Protein AF-A0A1V9V9H8-F1 (afdb_monomer_lite)

Secondary structure (DSSP, 8-state):
-PPPTHHHHHHHHHT--S-----------SSPPPHHHHHHHHHHHHHHHHHHHHHHHHHH--EEEE-TT--B--EETTEEPSSPBPSEEEE--TTTEE-

Foldseek 3Di:
DDDDPVVVVVVVVVVVPDDDDDDDDPPDDPDDDPPVVVVCVVCVVVVVVVVVVVVCCVVQVQKDFADQPDWDWKDFQNDTDPDTDHGGIDGHGSVGIDD

Structure (mmCIF, N/CA/C/O backbone):
data_AF-A0A1V9V9H8-F1
#
_entry.id   AF-A0A1V9V9H8-F1
#
loop_
_atom_site.group_PDB
_atom_site.id
_atom_site.type_symbol
_atom_site.label_atom_id
_atom_site.label_alt_id
_atom_site.label_comp_id
_atom_site.label_asym_id
_atom_site.label_entity_id
_atom_site.label_seq_id
_atom_site.pdbx_PDB_ins_code
_atom_site.Cartn_x
_atom_site.Cartn_y
_atom_site.Cartn_z
_atom_site.occupancy
_atom_site.B_iso_or_equiv
_atom_site.auth_seq_id
_atom_site.auth_comp_id
_atom_site.auth_asym_id
_atom_site.auth_atom_id
_atom_site.pdbx_PDB_model_num
ATOM 1 N N . MET A 1 1 ? 36.496 -39.236 -44.390 1.00 57.94 1 MET A N 1
ATOM 2 C CA . MET A 1 1 ? 37.175 -38.504 -43.299 1.00 57.94 1 MET A CA 1
ATOM 3 C C . MET A 1 1 ? 36.105 -37.943 -42.374 1.00 57.94 1 MET A C 1
ATOM 5 O O . MET A 1 1 ? 35.178 -37.341 -42.908 1.00 57.94 1 MET A O 1
ATOM 9 N N . PRO A 1 2 ? 36.137 -38.226 -41.057 1.00 61.94 2 PRO A N 1
ATOM 10 C CA . PRO A 1 2 ? 35.185 -37.639 -40.120 1.00 61.94 2 PRO A CA 1
ATOM 11 C C . PRO A 1 2 ? 35.437 -36.130 -40.024 1.00 61.94 2 PRO A C 1
ATOM 13 O O . PRO A 1 2 ? 36.579 -35.683 -40.068 1.00 61.94 2 PRO A O 1
ATOM 16 N N . ILE A 1 3 ? 34.360 -35.352 -39.989 1.00 62.34 3 ILE A N 1
ATOM 17 C CA . ILE A 1 3 ? 34.412 -33.896 -39.859 1.00 62.34 3 ILE A CA 1
ATOM 18 C C . ILE A 1 3 ? 34.560 -33.585 -38.368 1.00 62.34 3 ILE A C 1
ATOM 20 O O . ILE A 1 3 ? 33.699 -33.971 -37.580 1.00 62.34 3 ILE A O 1
ATOM 24 N N . ASP A 1 4 ? 35.639 -32.899 -37.990 1.00 65.88 4 ASP A N 1
ATOM 25 C CA . ASP A 1 4 ? 35.888 -32.499 -36.605 1.00 65.88 4 ASP A CA 1
ATOM 26 C C . ASP A 1 4 ? 34.974 -31.333 -36.199 1.00 65.88 4 ASP A C 1
ATOM 28 O O . ASP A 1 4 ? 34.987 -30.247 -36.789 1.00 65.88 4 ASP A O 1
ATOM 32 N N . ASN A 1 5 ? 34.193 -31.543 -35.137 1.00 70.62 5 ASN A N 1
ATOM 33 C CA . ASN A 1 5 ? 33.296 -30.546 -34.536 1.00 70.62 5 ASN A CA 1
ATOM 34 C C . ASN A 1 5 ? 34.034 -29.336 -33.922 1.00 70.62 5 ASN A C 1
ATOM 36 O O . ASN A 1 5 ? 33.402 -28.360 -33.507 1.00 70.62 5 ASN A O 1
ATOM 40 N N . ASP A 1 6 ? 35.364 -29.369 -33.881 1.00 69.00 6 ASP A N 1
ATOM 41 C CA . ASP A 1 6 ? 36.192 -28.357 -33.226 1.00 69.00 6 ASP A CA 1
ATOM 42 C C . ASP A 1 6 ? 36.245 -27.035 -34.006 1.00 69.00 6 ASP A C 1
ATOM 44 O O . ASP A 1 6 ? 36.361 -25.960 -33.409 1.00 69.00 6 ASP A O 1
ATOM 48 N N . TYR A 1 7 ? 36.044 -27.072 -35.329 1.00 64.38 7 TYR A N 1
ATOM 49 C CA . TYR A 1 7 ? 36.010 -25.860 -36.158 1.00 64.38 7 TYR A CA 1
ATOM 50 C C . TYR A 1 7 ? 34.792 -24.970 -35.855 1.00 64.38 7 TYR A C 1
ATOM 52 O O . TYR A 1 7 ? 34.872 -23.739 -35.903 1.00 64.38 7 TYR A O 1
ATOM 60 N N . PHE A 1 8 ? 33.659 -25.578 -35.490 1.00 64.62 8 PHE A N 1
ATOM 61 C CA . PHE A 1 8 ? 32.450 -24.851 -35.091 1.00 64.62 8 PHE A CA 1
ATOM 62 C C . PHE A 1 8 ? 32.517 -24.390 -33.633 1.00 64.62 8 PHE A C 1
ATOM 64 O O . PHE A 1 8 ? 32.039 -23.302 -33.305 1.00 64.62 8 PHE A O 1
ATOM 71 N N . LYS A 1 9 ? 33.170 -25.175 -32.771 1.00 66.12 9 LYS A 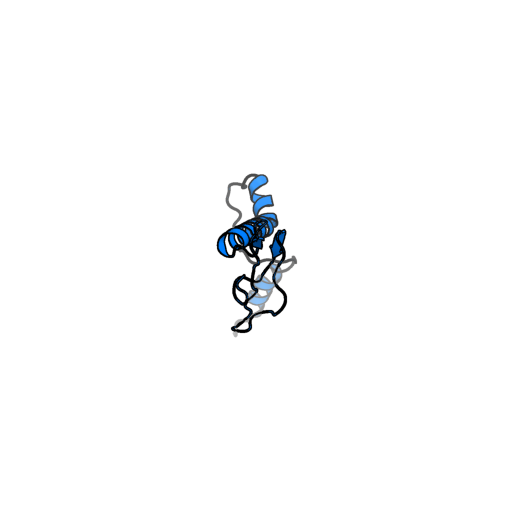N 1
ATOM 72 C CA . LYS A 1 9 ? 33.309 -24.880 -31.342 1.00 66.12 9 LYS A CA 1
ATOM 73 C C . LYS A 1 9 ? 34.205 -23.665 -31.086 1.00 66.12 9 LYS A C 1
ATOM 75 O O . LYS A 1 9 ? 33.833 -22.790 -30.305 1.00 66.12 9 LYS A O 1
ATOM 80 N N . ASN A 1 10 ? 35.316 -23.544 -31.816 1.00 62.41 10 ASN A N 1
ATOM 81 C CA . ASN A 1 10 ? 36.225 -22.401 -31.685 1.00 62.41 10 ASN A CA 1
ATOM 82 C C . ASN A 1 10 ? 35.645 -21.104 -32.261 1.00 62.41 10 ASN A C 1
ATOM 84 O O . ASN A 1 10 ? 35.873 -20.036 -31.697 1.00 62.41 10 ASN A O 1
ATOM 88 N N . ARG A 1 11 ? 34.821 -21.173 -33.317 1.00 62.97 11 ARG A N 1
ATOM 89 C CA . ARG A 1 11 ? 34.134 -19.983 -33.850 1.00 62.97 11 ARG A CA 1
ATOM 90 C C . ARG A 1 11 ? 33.060 -19.456 -32.889 1.00 62.97 11 ARG A C 1
ATOM 92 O O . ARG A 1 11 ? 32.827 -18.253 -32.826 1.00 62.97 11 ARG A O 1
ATOM 99 N N . GLN A 1 12 ? 32.431 -20.348 -32.123 1.00 60.44 12 GLN A N 1
ATOM 100 C CA . GLN A 1 12 ? 31.462 -19.980 -31.090 1.00 60.44 12 GLN A CA 1
ATOM 101 C C . GLN A 1 12 ? 32.144 -19.473 -29.806 1.00 60.44 12 GLN A C 1
ATOM 103 O O . GLN A 1 12 ? 31.639 -18.545 -29.180 1.00 60.44 12 GLN A O 1
ATOM 108 N N . GLN A 1 13 ? 33.308 -20.022 -29.436 1.00 57.19 13 GLN A N 1
ATOM 109 C CA . GLN A 1 13 ? 34.093 -19.557 -28.282 1.00 57.19 13 GLN A CA 1
ATOM 110 C C . GLN A 1 13 ? 34.830 -18.235 -28.527 1.00 57.19 13 GLN A C 1
ATOM 112 O O . GLN A 1 13 ? 34.893 -17.413 -27.617 1.00 57.19 13 GLN A O 1
ATOM 117 N N . GLN A 1 14 ? 35.336 -17.980 -29.736 1.00 53.59 14 GLN A N 1
ATOM 118 C CA . GLN A 1 14 ? 36.054 -16.737 -30.043 1.00 53.59 14 GLN A CA 1
ATOM 119 C C . GLN A 1 14 ? 35.151 -15.493 -29.977 1.00 53.59 14 GLN A C 1
ATOM 121 O O . GLN A 1 14 ? 35.637 -14.392 -29.742 1.00 53.59 14 GLN A O 1
ATOM 126 N N . ASN A 1 15 ? 33.833 -15.674 -30.104 1.00 50.72 15 ASN A N 1
ATOM 127 C CA . ASN A 1 15 ? 32.843 -14.608 -29.944 1.00 50.72 15 ASN A CA 1
ATOM 128 C C . ASN A 1 15 ? 32.352 -14.439 -28.492 1.00 50.72 15 ASN A C 1
ATOM 130 O O . ASN A 1 15 ? 31.460 -13.636 -28.237 1.00 50.72 15 ASN A O 1
ATOM 134 N N . ASN A 1 16 ? 32.904 -15.207 -27.545 1.00 45.97 16 ASN A N 1
ATOM 135 C CA . ASN A 1 16 ? 32.445 -15.283 -26.156 1.00 45.97 16 ASN A CA 1
ATOM 136 C C . ASN A 1 16 ? 33.564 -14.915 -25.160 1.00 45.97 16 ASN A C 1
ATOM 138 O O . ASN A 1 16 ? 33.691 -15.503 -24.088 1.00 45.97 16 ASN A O 1
ATOM 142 N N . GLY A 1 17 ? 34.411 -13.954 -25.542 1.00 43.38 17 GLY A N 1
ATOM 143 C CA . GLY A 1 17 ? 35.470 -13.376 -24.713 1.00 43.38 17 GLY A CA 1
ATOM 144 C C . GLY A 1 17 ? 35.167 -11.922 -24.359 1.00 43.38 17 GLY A C 1
ATOM 145 O O . GLY A 1 17 ? 35.811 -11.017 -24.875 1.00 43.38 17 GLY A O 1
ATOM 146 N N . GLY A 1 18 ? 34.173 -11.685 -23.505 1.00 36.81 18 GLY A N 1
ATOM 147 C CA . GLY A 1 18 ? 33.837 -10.342 -23.027 1.00 36.81 18 GLY A CA 1
ATOM 148 C C . GLY A 1 18 ? 32.664 -10.393 -22.060 1.00 36.81 18 GLY A C 1
ATOM 149 O O . GLY A 1 18 ? 31.516 -10.478 -22.476 1.00 36.81 18 GLY A O 1
ATOM 150 N N . GLY A 1 19 ? 32.967 -10.433 -20.765 1.00 40.66 19 GLY A N 1
ATOM 151 C CA . GLY A 1 19 ? 31.983 -10.659 -19.716 1.00 40.66 19 GLY A CA 1
ATOM 152 C C . GLY A 1 19 ? 30.950 -9.543 -19.526 1.00 40.66 19 GLY A C 1
ATOM 153 O O . GLY A 1 19 ? 31.207 -8.371 -19.786 1.00 40.66 19 GLY A O 1
ATOM 154 N N . SER A 1 20 ? 29.840 -9.971 -18.916 1.00 37.91 20 SER A N 1
ATOM 155 C CA . SER A 1 20 ? 28.926 -9.248 -18.017 1.00 37.91 20 SER A CA 1
ATOM 156 C C . SER A 1 20 ? 27.479 -9.129 -18.511 1.00 37.91 20 SER A C 1
ATOM 158 O O . SER A 1 20 ? 27.167 -8.358 -19.407 1.00 37.91 20 SER A O 1
ATOM 160 N N . ASN A 1 21 ? 26.619 -9.890 -17.824 1.00 41.84 21 ASN A N 1
ATOM 161 C CA . ASN A 1 21 ? 25.217 -9.634 -17.488 1.00 41.84 21 ASN A CA 1
ATOM 162 C C . ASN A 1 21 ? 24.243 -9.120 -18.564 1.00 41.84 21 ASN A C 1
ATOM 164 O O . ASN A 1 21 ? 24.250 -7.952 -18.936 1.00 41.84 21 ASN A O 1
ATOM 168 N N . GLY A 1 22 ? 23.229 -9.951 -18.828 1.00 42.03 22 GLY A N 1
ATOM 169 C CA . GLY A 1 22 ? 21.914 -9.519 -19.309 1.00 42.03 22 GLY A CA 1
ATOM 170 C C . GLY A 1 22 ? 21.653 -9.886 -20.764 1.00 42.03 22 GLY A C 1
ATOM 171 O O . GLY A 1 22 ? 22.292 -9.369 -21.668 1.00 42.03 22 GLY A O 1
ATOM 172 N N . GLY A 1 23 ? 20.703 -10.798 -20.980 1.00 49.09 23 GLY A N 1
ATOM 173 C CA . GLY A 1 23 ? 20.306 -11.261 -22.305 1.00 49.09 23 GLY A CA 1
ATOM 174 C C . GLY A 1 23 ? 19.768 -10.151 -23.212 1.00 49.09 23 GLY A C 1
ATOM 175 O O . GLY A 1 23 ? 19.010 -9.285 -22.782 1.00 49.09 23 GLY A O 1
ATOM 176 N N . GLY A 1 24 ? 20.135 -10.234 -24.487 1.00 43.81 24 GLY A N 1
ATOM 177 C CA . GLY A 1 24 ? 19.636 -9.385 -25.563 1.00 43.81 24 GLY A CA 1
ATOM 178 C C . GLY A 1 24 ? 20.660 -9.342 -26.688 1.00 43.81 24 GLY A C 1
ATOM 179 O O . GLY A 1 24 ? 21.754 -8.829 -26.495 1.00 43.81 24 GLY A O 1
ATOM 180 N N . GLY A 1 25 ? 20.342 -9.941 -27.838 1.00 48.00 25 GLY A N 1
ATOM 181 C CA . GLY A 1 25 ? 21.235 -9.966 -28.997 1.00 48.00 25 GLY A CA 1
ATOM 182 C C . GLY A 1 25 ? 21.651 -8.560 -29.441 1.00 48.00 25 GLY A C 1
ATOM 183 O O . GLY A 1 25 ? 20.865 -7.621 -29.342 1.00 48.00 25 GLY A O 1
ATOM 184 N N . ASN A 1 26 ? 22.879 -8.443 -29.952 1.00 49.34 26 ASN A N 1
ATOM 185 C CA . ASN A 1 26 ? 23.527 -7.208 -30.411 1.00 49.34 26 ASN A CA 1
ATOM 186 C C . ASN A 1 26 ? 22.879 -6.597 -31.677 1.00 49.34 26 ASN A C 1
ATOM 188 O O . ASN A 1 26 ? 23.553 -6.360 -32.679 1.00 49.34 26 ASN A O 1
ATOM 192 N N . TYR A 1 27 ? 21.575 -6.327 -31.656 1.00 61.69 27 TYR A N 1
ATOM 193 C CA . TYR A 1 27 ? 20.931 -5.440 -32.620 1.00 61.69 27 TYR A CA 1
ATOM 194 C C . TYR A 1 27 ? 21.117 -4.000 -32.144 1.00 61.69 27 TYR A C 1
ATOM 196 O O . TYR A 1 27 ? 20.359 -3.508 -31.312 1.00 61.69 27 TYR A O 1
ATOM 204 N N . GLN A 1 28 ? 22.136 -3.326 -32.67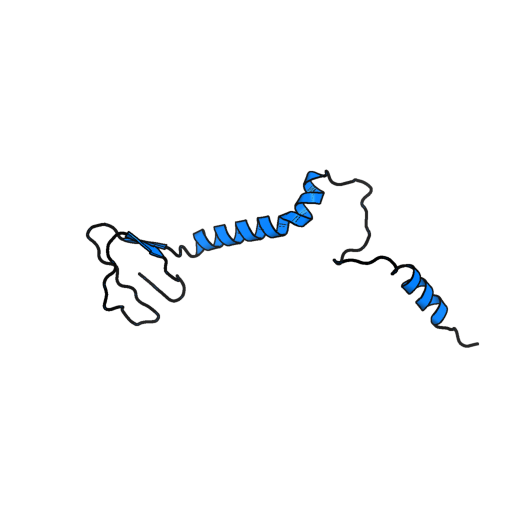4 1.00 60.56 28 GLN A N 1
ATOM 205 C CA . GLN A 1 28 ? 22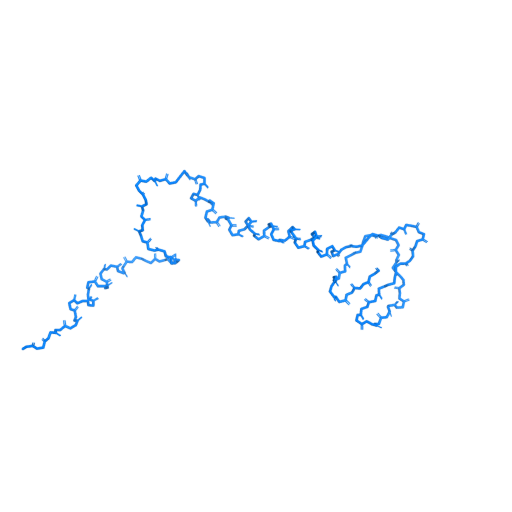.259 -1.878 -32.556 1.00 60.56 28 GLN A CA 1
ATOM 206 C C . GLN A 1 28 ? 21.455 -1.254 -33.712 1.00 60.56 28 GLN A C 1
ATOM 208 O O . GLN A 1 28 ? 21.870 -1.393 -34.866 1.00 60.56 28 GLN A O 1
ATOM 213 N N . PRO A 1 29 ? 20.284 -0.634 -33.470 1.00 63.38 29 PRO A N 1
ATOM 214 C CA . PRO A 1 29 ? 19.554 0.048 -34.533 1.00 63.38 29 PRO A CA 1
ATOM 215 C C . PRO A 1 29 ? 20.415 1.183 -35.119 1.00 63.38 29 PRO A C 1
ATOM 217 O O . PRO A 1 29 ? 21.212 1.775 -34.390 1.00 63.38 29 PRO A O 1
ATOM 220 N N . PRO A 1 30 ? 20.249 1.541 -36.408 1.00 71.44 30 PRO A N 1
ATOM 221 C CA . PRO A 1 30 ? 21.019 2.608 -37.067 1.00 71.44 30 PRO A CA 1
ATOM 222 C C . PRO A 1 30 ? 20.735 4.015 -36.503 1.00 71.44 30 PRO A C 1
ATOM 224 O O . PRO A 1 30 ? 21.264 5.006 -36.997 1.00 71.44 30 PRO A O 1
ATOM 227 N N . PHE A 1 31 ? 19.894 4.106 -35.473 1.00 74.12 31 PHE A N 1
ATOM 228 C CA . PHE A 1 31 ? 19.575 5.298 -34.710 1.00 74.12 31 PHE A CA 1
ATOM 229 C C . PHE A 1 31 ? 19.895 5.040 -33.236 1.00 74.12 31 PHE A C 1
ATOM 231 O O . PHE A 1 31 ? 19.363 4.121 -32.612 1.00 74.12 31 PHE A O 1
ATOM 238 N N . GLU A 1 32 ? 20.757 5.868 -32.653 1.00 70.19 32 GLU A N 1
ATOM 239 C CA . GLU A 1 32 ? 20.949 5.867 -31.210 1.00 70.19 32 GLU A CA 1
ATOM 240 C C . GLU A 1 32 ? 19.724 6.489 -30.543 1.00 70.19 32 GLU A C 1
ATOM 242 O O . GLU A 1 32 ? 19.363 7.636 -30.811 1.00 70.19 32 GLU A O 1
ATOM 247 N N . THR A 1 33 ? 19.058 5.736 -29.666 1.00 69.31 33 THR A N 1
ATOM 248 C CA . THR A 1 33 ? 17.994 6.312 -28.844 1.00 69.31 33 THR A CA 1
ATOM 249 C C . THR A 1 33 ? 18.587 7.434 -27.988 1.00 69.31 33 THR A C 1
ATOM 251 O O . THR A 1 33 ? 19.659 7.214 -27.410 1.00 69.31 33 THR A O 1
ATOM 254 N N . PRO A 1 34 ? 17.906 8.587 -27.851 1.00 74.38 34 PRO A N 1
ATOM 255 C CA . PRO A 1 34 ? 18.385 9.701 -27.039 1.00 74.38 34 PRO A CA 1
ATOM 256 C C . PRO A 1 34 ? 18.848 9.228 -25.655 1.00 74.38 34 PRO A C 1
ATOM 258 O O . PRO A 1 34 ? 18.219 8.346 -25.069 1.00 74.38 34 PRO A O 1
ATOM 261 N N . GLU A 1 35 ? 19.909 9.826 -25.107 1.00 71.75 35 GLU A N 1
ATOM 262 C CA . GLU A 1 35 ? 20.530 9.438 -23.822 1.00 71.75 35 GLU A CA 1
ATOM 263 C C . GLU A 1 35 ? 19.527 9.320 -22.653 1.00 71.75 35 GLU A C 1
ATOM 265 O O . GLU A 1 35 ? 19.705 8.524 -21.727 1.00 71.75 35 GLU A O 1
ATOM 270 N N . PHE A 1 36 ? 1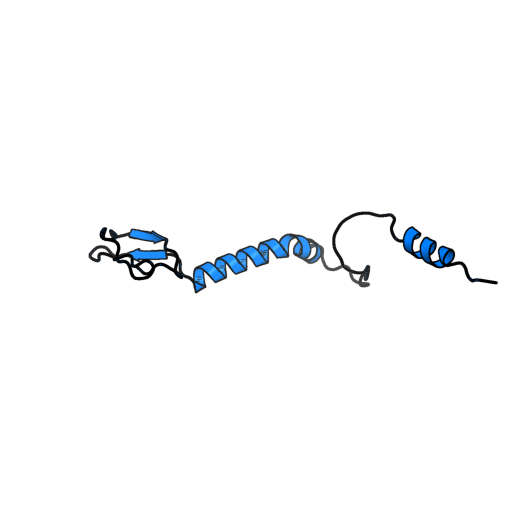8.412 10.053 -22.723 1.00 68.12 36 PHE A N 1
ATOM 271 C CA . PHE A 1 36 ? 17.272 9.915 -21.815 1.00 68.12 36 PHE A CA 1
ATOM 272 C C . PHE A 1 36 ? 16.694 8.484 -21.780 1.00 68.12 36 PHE A C 1
ATOM 274 O O . PHE A 1 36 ? 16.471 7.932 -20.702 1.00 68.12 36 PHE A O 1
ATOM 281 N N . PHE A 1 37 ? 16.511 7.848 -22.940 1.00 70.62 37 PHE A N 1
ATOM 282 C CA . PHE A 1 37 ? 15.952 6.498 -23.063 1.00 70.62 37 PHE A CA 1
ATOM 283 C C . PHE A 1 37 ? 16.952 5.403 -22.664 1.00 70.62 37 PHE A C 1
ATOM 285 O O . PHE A 1 37 ? 16.557 4.426 -22.025 1.00 70.62 37 PHE A O 1
ATOM 292 N N . LYS A 1 38 ? 18.253 5.587 -22.942 1.00 68.56 38 LYS A N 1
ATOM 293 C CA . LYS A 1 38 ? 19.315 4.660 -22.490 1.00 68.56 38 LYS A CA 1
ATOM 294 C C . LYS A 1 38 ? 19.361 4.559 -20.957 1.00 68.56 38 LYS A C 1
ATOM 296 O O . LYS A 1 38 ? 19.473 3.466 -20.401 1.00 68.56 38 LYS A O 1
ATOM 301 N N . ASN A 1 39 ? 19.203 5.687 -20.259 1.00 66.44 39 ASN A N 1
ATOM 302 C CA . ASN A 1 39 ? 19.149 5.731 -18.792 1.00 66.44 39 ASN A CA 1
ATOM 303 C C . ASN A 1 39 ? 17.805 5.258 -18.215 1.00 66.44 39 ASN A C 1
ATOM 305 O O . ASN A 1 39 ? 17.754 4.802 -17.067 1.00 66.44 39 ASN A O 1
ATOM 309 N N . PHE A 1 40 ? 16.737 5.313 -19.016 1.00 69.38 40 PHE A N 1
ATOM 310 C CA . PHE A 1 40 ? 15.441 4.748 -18.662 1.00 69.38 40 PHE A CA 1
ATOM 311 C C . PHE A 1 40 ? 15.552 3.236 -18.480 1.00 69.38 40 PHE A C 1
ATOM 313 O O . PHE A 1 40 ? 15.106 2.753 -17.460 1.00 69.38 40 PHE A O 1
ATOM 320 N N . GLY A 1 41 ? 16.246 2.484 -19.341 1.00 69.25 41 GLY A N 1
ATOM 321 C CA . GLY A 1 41 ? 16.373 1.022 -19.184 1.00 69.25 41 GLY A CA 1
ATOM 322 C C . GLY A 1 41 ? 16.901 0.563 -17.810 1.00 69.25 41 GLY A C 1
ATOM 323 O O . GLY A 1 41 ? 16.382 -0.390 -17.235 1.00 69.25 41 GLY A O 1
ATOM 324 N N . LYS A 1 42 ? 17.874 1.285 -17.230 1.00 72.31 42 LYS A N 1
ATOM 325 C CA . LYS A 1 42 ? 18.446 0.963 -15.904 1.00 72.31 42 LYS A CA 1
ATOM 326 C C . LYS A 1 42 ? 17.588 1.441 -14.726 1.00 72.31 42 LYS A C 1
ATOM 328 O O . LYS A 1 42 ? 17.593 0.801 -13.679 1.00 72.31 42 LYS A O 1
ATOM 333 N N . LYS A 1 43 ? 16.862 2.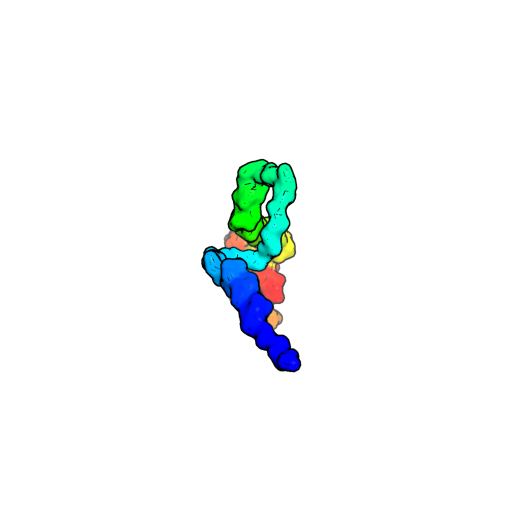557 -14.868 1.00 74.94 43 LYS A N 1
ATOM 334 C CA . LYS A 1 43 ? 16.013 3.137 -13.803 1.00 74.94 43 LYS A CA 1
ATOM 335 C C . LYS A 1 43 ? 14.525 2.800 -13.948 1.00 74.94 43 LYS A C 1
ATOM 337 O O . LYS A 1 43 ? 13.762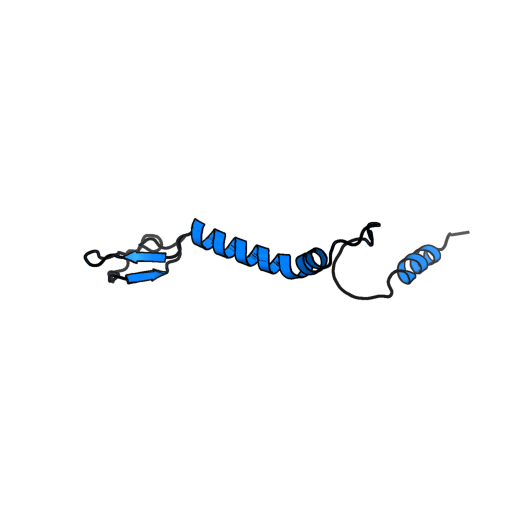 3.014 -13.011 1.00 74.94 43 LYS A O 1
ATOM 342 N N . ALA A 1 44 ? 14.117 2.230 -15.077 1.00 80.81 44 ALA A N 1
ATOM 343 C CA . ALA A 1 44 ? 12.742 1.862 -15.382 1.00 80.81 44 ALA A CA 1
ATOM 344 C C . ALA A 1 44 ? 12.246 0.804 -14.407 1.00 80.81 44 ALA A C 1
ATOM 346 O O . ALA A 1 44 ? 11.127 0.921 -13.933 1.00 80.81 44 ALA A O 1
ATOM 347 N N . GLY A 1 45 ? 13.086 -0.167 -14.027 1.00 85.12 45 GLY A N 1
ATOM 348 C CA . GLY A 1 45 ? 12.731 -1.146 -12.995 1.00 85.12 45 GLY A CA 1
ATOM 349 C C . GLY A 1 45 ? 12.322 -0.486 -11.673 1.00 85.12 45 GLY A C 1
ATOM 350 O O . GLY A 1 45 ? 11.283 -0.823 -11.113 1.00 85.12 45 GLY A O 1
ATOM 351 N N . MET A 1 46 ? 13.078 0.521 -11.220 1.00 86.75 46 MET A N 1
ATOM 352 C CA . MET A 1 46 ? 12.741 1.287 -10.013 1.00 86.75 46 MET A CA 1
ATOM 353 C C . MET A 1 46 ? 11.487 2.146 -10.199 1.00 86.75 46 MET A C 1
ATOM 355 O O . MET A 1 46 ? 10.674 2.238 -9.284 1.00 86.75 46 MET A O 1
ATOM 359 N N . LEU A 1 47 ? 11.299 2.744 -11.378 1.00 88.62 47 LEU A N 1
ATOM 360 C CA . LEU A 1 47 ? 10.097 3.519 -11.687 1.00 88.62 47 LEU A CA 1
ATOM 361 C C . LEU A 1 47 ? 8.837 2.639 -11.673 1.00 88.62 47 LEU A C 1
ATOM 363 O O . LEU A 1 47 ? 7.847 3.004 -11.043 1.00 88.62 47 LEU A O 1
ATOM 367 N N . TYR A 1 48 ? 8.886 1.464 -12.305 1.00 88.38 48 TYR A N 1
ATOM 368 C CA . TYR A 1 48 ? 7.788 0.498 -12.280 1.00 88.38 48 TYR A CA 1
ATOM 369 C C . TYR A 1 48 ? 7.501 0.007 -10.860 1.00 88.38 48 TYR A C 1
ATOM 371 O O . TYR A 1 48 ? 6.336 -0.059 -10.479 1.00 88.38 48 TYR A O 1
ATOM 379 N N . LEU A 1 49 ? 8.533 -0.265 -10.052 1.00 91.69 49 LEU A N 1
ATOM 380 C CA . LEU A 1 49 ? 8.363 -0.642 -8.646 1.00 91.69 49 LEU A CA 1
ATOM 381 C C . LEU A 1 49 ? 7.596 0.438 -7.865 1.00 91.69 49 LEU A C 1
ATOM 383 O O . LEU A 1 49 ? 6.634 0.126 -7.168 1.00 91.69 49 LEU A O 1
ATOM 387 N N . VAL A 1 50 ? 7.983 1.708 -8.013 1.00 94.38 50 VAL A N 1
ATOM 388 C CA . VAL A 1 50 ? 7.316 2.835 -7.341 1.00 94.38 50 VAL A CA 1
ATOM 389 C C . VAL A 1 50 ? 5.858 2.956 -7.786 1.00 94.38 50 VAL A C 1
ATOM 391 O O . VAL A 1 50 ? 4.976 3.092 -6.940 1.00 94.38 50 VAL A O 1
ATOM 394 N N . ILE A 1 51 ? 5.582 2.850 -9.089 1.00 94.81 51 ILE A N 1
ATOM 395 C CA . ILE A 1 51 ? 4.211 2.892 -9.621 1.00 94.81 51 ILE A CA 1
ATOM 396 C C . ILE A 1 51 ? 3.369 1.740 -9.059 1.00 94.81 51 ILE A C 1
ATOM 398 O O . ILE A 1 51 ? 2.232 1.967 -8.650 1.00 94.81 51 ILE A O 1
ATOM 402 N N . ILE A 1 52 ? 3.920 0.525 -8.990 1.00 94.69 52 ILE A N 1
ATOM 403 C CA . ILE A 1 52 ? 3.234 -0.644 -8.423 1.00 94.69 52 ILE A CA 1
ATOM 404 C C . ILE A 1 52 ? 2.933 -0.430 -6.937 1.00 94.69 52 ILE A C 1
ATOM 406 O O . ILE A 1 52 ? 1.818 -0.710 -6.506 1.00 94.69 52 ILE A O 1
ATOM 410 N N . ILE A 1 53 ? 3.883 0.099 -6.160 1.00 93.06 53 ILE A N 1
ATOM 411 C CA . ILE A 1 53 ? 3.678 0.390 -4.732 1.00 93.06 53 ILE A CA 1
ATOM 412 C C . ILE A 1 53 ? 2.567 1.426 -4.552 1.00 93.06 53 ILE A C 1
ATOM 414 O O . ILE A 1 53 ? 1.661 1.217 -3.747 1.00 93.06 53 ILE A O 1
ATOM 418 N N . ILE A 1 54 ? 2.594 2.516 -5.322 1.00 93.75 54 ILE A N 1
ATOM 419 C CA . ILE A 1 54 ? 1.545 3.541 -5.279 1.00 93.75 54 ILE A CA 1
ATOM 420 C C . ILE A 1 54 ? 0.195 2.918 -5.654 1.00 93.75 54 ILE A C 1
ATOM 422 O O . ILE A 1 54 ? -0.773 3.063 -4.909 1.00 93.75 54 ILE A O 1
ATOM 426 N N . GLY A 1 55 ? 0.132 2.167 -6.756 1.00 94.19 55 GLY A N 1
ATOM 427 C CA . GLY A 1 55 ? -1.078 1.462 -7.180 1.00 94.19 55 GLY A CA 1
ATOM 428 C C . GLY A 1 55 ? -1.616 0.516 -6.104 1.00 94.19 55 GLY A C 1
ATOM 429 O O . GLY A 1 55 ? -2.816 0.514 -5.833 1.00 94.19 55 GLY A O 1
ATOM 430 N N . ALA A 1 56 ? -0.736 -0.223 -5.425 1.00 90.06 56 ALA A N 1
ATOM 431 C CA . ALA A 1 56 ? -1.103 -1.099 -4.319 1.00 90.06 56 ALA A CA 1
ATOM 432 C C . ALA A 1 56 ? -1.665 -0.313 -3.121 1.00 90.06 56 ALA A C 1
ATOM 434 O O . ALA A 1 56 ? -2.680 -0.720 -2.560 1.00 90.06 56 ALA A O 1
ATOM 435 N N . LEU A 1 57 ? -1.081 0.834 -2.756 1.00 89.56 57 LEU A N 1
ATOM 436 C CA . LEU A 1 57 ? -1.609 1.686 -1.682 1.00 89.56 57 LEU A CA 1
ATOM 437 C C . LEU A 1 57 ? -3.026 2.193 -1.991 1.00 89.56 57 LEU A C 1
ATOM 439 O O . LEU A 1 57 ? -3.876 2.198 -1.100 1.00 89.56 57 LEU A O 1
ATOM 443 N N . PHE A 1 58 ? -3.300 2.570 -3.245 1.00 89.19 58 PHE A N 1
ATOM 444 C CA . PHE A 1 58 ? -4.635 3.007 -3.673 1.00 89.19 58 PHE A CA 1
ATOM 445 C C . PHE A 1 58 ? -5.651 1.861 -3.747 1.00 89.19 58 PHE A C 1
ATOM 447 O O . PHE A 1 58 ? -6.813 2.067 -3.391 1.00 89.19 58 PHE A O 1
ATOM 454 N N . LEU A 1 59 ? -5.231 0.672 -4.194 1.00 88.50 59 LEU A N 1
ATOM 455 C CA . LEU A 1 59 ? -6.107 -0.494 -4.337 1.00 88.50 59 LEU A CA 1
ATOM 456 C C . LEU A 1 59 ? -6.472 -1.102 -2.980 1.00 88.50 59 LEU A C 1
ATOM 458 O O . LEU A 1 59 ? -7.639 -1.375 -2.715 1.00 88.50 59 LEU A O 1
ATOM 462 N N . PHE A 1 60 ? -5.471 -1.312 -2.127 1.00 87.75 60 PHE A N 1
ATOM 463 C CA . PHE A 1 60 ? -5.642 -2.019 -0.864 1.00 87.75 60 PHE A CA 1
ATOM 464 C C . PHE A 1 60 ? -6.044 -1.101 0.292 1.00 87.75 60 PHE A C 1
ATOM 466 O O . PHE A 1 60 ? -6.612 -1.598 1.256 1.00 87.75 60 PHE A O 1
ATOM 473 N N . LYS A 1 61 ? -5.772 0.212 0.211 1.00 87.12 61 LYS A N 1
ATOM 474 C CA . LYS A 1 61 ? -6.043 1.197 1.277 1.00 87.12 61 LYS A CA 1
ATOM 475 C C . LYS A 1 61 ? -5.696 0.651 2.674 1.00 87.12 61 LYS A C 1
ATOM 477 O O . LYS A 1 61 ? -6.588 0.482 3.505 1.00 87.12 61 LYS A O 1
ATOM 482 N N . PRO A 1 62 ? -4.410 0.378 2.962 1.00 86.94 62 PRO A N 1
ATOM 483 C CA . PRO A 1 62 ? -3.979 -0.284 4.198 1.00 86.94 62 PRO A CA 1
ATOM 484 C C . PRO A 1 62 ? -4.061 0.624 5.437 1.00 86.94 62 PRO A C 1
ATOM 486 O O . PRO A 1 62 ? -3.357 0.410 6.420 1.00 86.94 62 PRO A O 1
ATOM 489 N N . PHE A 1 63 ? -4.860 1.684 5.384 1.00 86.56 63 PHE A N 1
ATOM 490 C CA . PHE A 1 63 ? -5.018 2.653 6.450 1.00 86.56 63 PHE A CA 1
ATOM 491 C C . PHE A 1 63 ? -6.489 3.007 6.627 1.00 86.56 63 PHE A C 1
ATOM 493 O O . PHE A 1 63 ? -7.259 3.058 5.665 1.00 86.56 63 PHE A O 1
ATOM 500 N N . VAL A 1 64 ? -6.872 3.246 7.873 1.00 85.06 64 VAL A N 1
ATOM 501 C CA . VAL A 1 64 ? -8.203 3.695 8.268 1.00 85.06 64 VAL A CA 1
ATOM 502 C C . VAL A 1 64 ? -8.050 4.918 9.159 1.00 85.06 64 VAL A C 1
ATOM 504 O O . VAL A 1 64 ? -7.107 5.021 9.948 1.00 85.06 64 VAL A O 1
ATOM 507 N N . ILE A 1 65 ? -8.969 5.861 9.002 1.00 85.31 65 ILE A N 1
ATOM 508 C CA . ILE A 1 65 ? -9.055 7.050 9.841 1.00 85.31 65 ILE A CA 1
ATOM 509 C C . ILE A 1 65 ? -10.322 6.893 10.668 1.00 85.31 65 ILE A C 1
ATOM 511 O O . ILE A 1 65 ? -11.410 6.805 10.106 1.00 85.31 65 ILE A O 1
ATOM 515 N N . ILE A 1 66 ? -10.165 6.819 11.987 1.00 83.19 66 ILE A N 1
ATOM 516 C CA . ILE A 1 66 ? -11.288 6.749 12.924 1.00 83.19 66 ILE A CA 1
ATOM 517 C C . ILE A 1 66 ? -11.564 8.162 13.428 1.00 83.19 66 ILE A C 1
ATOM 519 O O . ILE A 1 66 ? -10.668 8.817 13.970 1.00 83.19 66 ILE A O 1
ATOM 523 N N . GLU A 1 67 ? -12.795 8.625 13.232 1.00 81.19 67 GLU A N 1
ATOM 524 C CA . GLU A 1 67 ? -13.235 9.959 13.634 1.00 81.19 67 GLU A CA 1
ATOM 525 C C . GLU A 1 67 ? -13.403 10.077 15.154 1.00 81.19 67 GLU A C 1
ATOM 527 O O . GLU A 1 67 ? -13.705 9.112 15.863 1.00 81.19 67 GLU A O 1
ATOM 532 N N . SER A 1 68 ? -13.230 11.294 15.673 1.00 73.69 68 SER A N 1
ATOM 533 C CA . SER A 1 68 ? -13.462 11.586 17.086 1.00 73.69 68 SER A CA 1
ATOM 534 C C . SER A 1 68 ? -14.946 11.418 17.418 1.00 73.69 68 SER A C 1
ATOM 536 O O . SER A 1 68 ? -15.771 12.204 16.960 1.00 73.69 68 SER A O 1
ATOM 538 N N . GLY A 1 69 ? -15.272 10.401 18.218 1.00 72.75 69 GLY A N 1
ATOM 539 C CA . GLY A 1 69 ? -16.647 10.051 18.598 1.00 72.75 69 GLY A CA 1
ATOM 540 C C . GLY A 1 69 ? -17.069 8.638 18.182 1.00 72.75 69 GLY A C 1
ATOM 541 O O . GLY A 1 69 ? -18.110 8.168 18.635 1.00 72.75 69 GLY A O 1
ATOM 542 N N . GLN A 1 70 ? -16.258 7.942 17.377 1.00 67.75 70 GLN A N 1
ATOM 543 C CA . GLN A 1 70 ? -16.443 6.531 17.025 1.00 67.75 70 GLN A CA 1
ATOM 544 C C . GLN A 1 70 ? -15.297 5.683 17.594 1.00 67.75 70 GLN A C 1
ATOM 546 O O . GLN A 1 70 ? -14.173 6.159 17.746 1.00 67.75 70 GLN A O 1
ATOM 551 N N . VAL A 1 71 ? -15.587 4.419 17.910 1.00 73.38 71 VAL A N 1
ATOM 552 C CA . VAL A 1 71 ? -14.583 3.411 18.276 1.00 73.38 71 VAL A CA 1
ATOM 553 C C . VAL A 1 71 ? -14.540 2.346 17.188 1.00 73.38 71 VAL A C 1
ATOM 555 O O . VAL A 1 71 ? -15.570 1.773 16.836 1.00 73.38 71 VAL A O 1
ATOM 558 N N . GLY A 1 72 ? -13.356 2.104 16.626 1.00 68.88 72 GLY A N 1
ATOM 559 C CA . GLY A 1 72 ? -13.158 1.022 15.659 1.00 68.88 72 GLY A CA 1
ATOM 560 C C . GLY A 1 72 ? -12.964 -0.307 16.383 1.00 68.88 72 GLY A C 1
ATOM 561 O O . GLY A 1 72 ? -12.310 -0.346 17.426 1.00 68.88 72 GLY A O 1
ATOM 562 N N . ILE A 1 73 ? -13.488 -1.404 15.838 1.00 72.25 73 ILE A N 1
ATOM 563 C CA . ILE A 1 73 ? -13.219 -2.748 16.365 1.00 72.25 73 ILE A CA 1
ATOM 564 C C . ILE A 1 73 ? -12.426 -3.502 15.306 1.00 72.25 73 ILE A C 1
ATOM 566 O O . ILE A 1 73 ? -12.944 -3.827 14.240 1.00 72.25 73 ILE A O 1
ATOM 570 N N . LYS A 1 74 ? -11.165 -3.817 15.615 1.00 65.00 74 LYS A N 1
ATOM 571 C CA . LYS A 1 74 ? -10.352 -4.682 14.757 1.00 65.00 74 LYS A CA 1
ATOM 572 C C . LYS A 1 74 ? -10.930 -6.095 14.774 1.00 65.00 74 LYS A C 1
ATOM 574 O O . LYS A 1 74 ? -10.987 -6.737 15.819 1.00 65.00 74 LYS A O 1
ATOM 579 N N . ALA A 1 75 ? -11.296 -6.606 13.609 1.00 69.00 75 ALA A N 1
ATOM 580 C CA . ALA A 1 75 ? -11.590 -8.010 13.381 1.00 69.00 75 ALA A CA 1
ATOM 581 C C . ALA A 1 75 ? -10.441 -8.636 12.581 1.00 69.00 75 ALA A C 1
ATOM 583 O O . ALA A 1 75 ? -10.207 -8.262 11.430 1.00 69.00 75 ALA A O 1
ATOM 584 N N . THR A 1 76 ? -9.727 -9.594 13.174 1.00 77.00 76 THR A N 1
ATOM 585 C CA . THR A 1 76 ? -8.669 -10.360 12.493 1.00 77.00 76 THR A CA 1
ATOM 586 C C . THR A 1 76 ? -9.145 -11.795 12.310 1.00 77.00 76 THR A C 1
ATOM 588 O O . THR A 1 76 ? -9.280 -12.529 13.288 1.00 77.00 76 THR A O 1
ATOM 591 N N . THR A 1 77 ? -9.434 -12.199 11.070 1.00 74.19 77 THR A N 1
ATOM 592 C CA . THR A 1 77 ? -9.835 -13.582 10.727 1.00 74.19 77 THR A CA 1
ATOM 593 C C . THR A 1 77 ? -10.952 -14.144 11.633 1.00 74.19 77 THR A C 1
ATOM 595 O O . THR A 1 77 ? -10.885 -15.270 12.116 1.00 74.19 77 THR A O 1
ATOM 598 N N . GLY A 1 78 ? -11.981 -13.335 11.913 1.00 69.31 78 GLY A N 1
ATOM 599 C CA . GLY A 1 78 ? -13.149 -13.742 12.709 1.00 69.31 78 GLY A CA 1
ATOM 600 C C . GLY A 1 78 ? -13.014 -13.587 14.229 1.00 69.31 78 GLY A C 1
ATOM 601 O O . GLY A 1 78 ? -13.986 -13.839 14.936 1.00 69.31 78 GLY A O 1
ATOM 602 N N . LYS A 1 79 ? -11.862 -13.138 14.745 1.00 70.94 79 LYS A N 1
ATOM 603 C CA . LYS A 1 79 ? -11.715 -12.722 16.148 1.00 70.94 79 LYS A CA 1
ATOM 604 C C . LYS A 1 79 ? -11.817 -11.207 16.264 1.00 70.94 79 LYS A C 1
ATOM 606 O O . LYS A 1 79 ? -11.107 -10.495 15.553 1.00 70.94 79 LYS A O 1
ATOM 611 N N . TYR A 1 80 ? -12.686 -10.740 17.153 1.00 74.25 80 TYR A N 1
ATOM 612 C CA . TYR A 1 80 ? -12.775 -9.334 17.533 1.00 74.25 80 TYR A CA 1
ATOM 613 C C . TYR A 1 80 ? -11.739 -9.041 18.612 1.00 74.25 80 TYR A C 1
ATOM 615 O O . TYR A 1 80 ? -11.606 -9.808 19.564 1.00 74.25 80 TYR A O 1
ATOM 623 N N . ASP A 1 81 ? -10.991 -7.961 18.429 1.00 74.06 81 ASP A N 1
ATOM 624 C CA . ASP A 1 81 ? -10.048 -7.476 19.427 1.00 74.06 81 ASP A CA 1
ATOM 625 C C . ASP A 1 81 ? -10.826 -6.829 20.583 1.00 74.06 81 ASP A C 1
ATOM 627 O O . ASP A 1 81 ? -11.757 -6.053 20.356 1.00 74.06 81 ASP A O 1
ATOM 631 N N . GLU A 1 82 ? -10.470 -7.163 21.824 1.00 66.56 82 GLU A N 1
ATOM 632 C CA . GLU A 1 82 ? -11.159 -6.654 23.021 1.00 66.56 82 GLU A CA 1
ATOM 633 C C . GLU A 1 82 ? -10.834 -5.177 23.280 1.00 66.56 82 GLU A C 1
ATOM 635 O O . GLU A 1 82 ? -11.571 -4.477 23.976 1.00 66.56 82 GLU A O 1
ATOM 640 N N . THR A 1 83 ? -9.733 -4.689 22.701 1.00 74.00 83 THR A N 1
ATOM 641 C CA . THR A 1 83 ? -9.311 -3.296 22.830 1.00 74.00 83 THR A CA 1
ATOM 642 C C . THR A 1 83 ? -9.888 -2.443 21.693 1.00 74.00 83 THR A C 1
ATOM 644 O O . THR A 1 83 ? -9.544 -2.652 20.525 1.00 74.00 83 THR A O 1
ATOM 647 N N . PRO A 1 84 ? -10.768 -1.468 21.996 1.00 74.06 84 PRO A N 1
ATOM 648 C CA . PRO A 1 84 ? -11.314 -0.582 20.978 1.00 74.06 84 PRO A CA 1
ATOM 649 C C . PRO A 1 84 ? -10.221 0.334 20.428 1.00 74.06 84 PRO A C 1
ATOM 651 O O . PRO A 1 84 ? -9.334 0.794 21.154 1.00 74.06 84 PRO A O 1
ATOM 654 N N . LEU A 1 85 ? -10.294 0.634 19.134 1.00 77.75 85 LEU A N 1
ATOM 655 C CA . LEU A 1 85 ? -9.385 1.587 18.522 1.00 77.75 85 LEU A CA 1
ATOM 656 C C . LEU A 1 85 ? -9.857 2.998 18.809 1.00 77.75 85 LEU A C 1
ATOM 658 O O . LEU A 1 85 ? -10.945 3.407 18.401 1.00 77.75 85 LEU A O 1
ATOM 662 N N . ASN A 1 86 ? -8.973 3.740 19.463 1.00 82.69 86 ASN A N 1
ATOM 663 C CA . ASN A 1 86 ? -9.143 5.162 19.679 1.00 82.69 86 ASN A CA 1
ATOM 664 C C . ASN A 1 86 ? -9.080 5.936 18.349 1.00 82.69 86 ASN A C 1
ATOM 666 O O . ASN A 1 86 ? -8.422 5.479 17.402 1.00 82.69 86 ASN A O 1
ATOM 670 N N . PRO A 1 87 ? -9.703 7.125 18.293 1.00 82.62 87 PRO A N 1
ATOM 671 C CA . PRO A 1 87 ? -9.645 8.010 17.137 1.00 82.62 87 PRO A CA 1
ATOM 672 C C . PRO A 1 87 ? -8.211 8.280 16.687 1.00 82.62 87 PRO A C 1
ATOM 674 O O . PRO A 1 87 ? -7.314 8.484 17.509 1.00 82.62 87 PRO A O 1
ATOM 677 N N . GLY A 1 88 ? -7.996 8.283 15.374 1.00 84.12 88 GLY A N 1
ATOM 678 C CA . GLY A 1 88 ? -6.673 8.469 14.792 1.00 84.12 88 GLY A CA 1
ATOM 679 C C . GLY A 1 88 ? -6.459 7.698 13.497 1.00 84.12 88 GLY A C 1
ATOM 680 O O . GLY A 1 88 ? -7.359 7.053 12.959 1.00 84.12 88 GLY A O 1
ATOM 681 N N . PHE A 1 89 ? -5.233 7.799 12.994 1.00 86.19 89 PHE A N 1
ATOM 682 C CA . PHE A 1 89 ? -4.784 7.125 11.785 1.00 86.19 89 PHE A CA 1
ATOM 683 C C . PHE A 1 89 ? -4.154 5.777 12.144 1.00 86.19 89 PHE A C 1
ATOM 685 O O . PHE A 1 89 ? -3.148 5.732 12.854 1.00 86.19 89 PHE A O 1
ATOM 692 N N . HIS A 1 90 ? -4.733 4.684 11.645 1.00 84.62 90 HIS A N 1
ATOM 693 C CA . HIS A 1 90 ? -4.273 3.324 11.930 1.00 84.62 90 HIS A CA 1
ATOM 694 C C . HIS A 1 90 ? -3.954 2.580 10.639 1.00 84.62 90 HIS A C 1
ATOM 696 O O . HIS A 1 90 ? -4.775 2.535 9.724 1.00 84.62 90 HIS A O 1
ATOM 702 N N . PHE A 1 91 ? -2.781 1.950 10.586 1.00 86.31 91 PHE A N 1
ATOM 703 C CA . PHE A 1 91 ? -2.453 0.986 9.540 1.00 86.31 91 PHE A CA 1
ATOM 704 C C . PHE A 1 91 ? -3.015 -0.393 9.891 1.00 86.31 91 PHE A C 1
ATOM 706 O O . PHE A 1 91 ? -2.979 -0.816 11.049 1.00 86.31 91 PHE A O 1
ATOM 713 N N . TYR A 1 92 ? -3.506 -1.104 8.885 1.00 84.25 92 TYR A N 1
ATOM 714 C CA . TYR A 1 92 ? -3.984 -2.478 9.011 1.00 84.25 92 TYR A CA 1
ATOM 715 C C . TYR A 1 92 ? -3.674 -3.264 7.737 1.00 84.25 92 TYR A C 1
ATOM 717 O O . TYR A 1 92 ? -3.348 -2.683 6.701 1.00 84.25 92 TYR A O 1
ATOM 725 N N . ILE A 1 93 ? -3.744 -4.595 7.810 1.00 84.81 93 ILE A N 1
ATOM 726 C CA . ILE A 1 93 ? -3.497 -5.467 6.656 1.00 84.81 93 ILE A CA 1
ATOM 727 C C . ILE A 1 93 ? -4.845 -5.819 5.998 1.00 84.81 93 ILE A C 1
ATOM 729 O O . ILE A 1 93 ? -5.538 -6.706 6.503 1.00 84.81 93 ILE A O 1
ATOM 733 N N . PRO A 1 94 ? -5.214 -5.200 4.859 1.00 73.12 94 PRO A N 1
ATOM 734 C CA . PRO A 1 94 ? -6.578 -5.203 4.304 1.00 73.12 94 PRO A CA 1
ATOM 735 C C . PRO A 1 94 ? -7.078 -6.550 3.754 1.00 73.12 94 PRO A C 1
ATOM 737 O O . PRO A 1 94 ? -8.189 -6.642 3.245 1.00 73.12 94 PRO A O 1
ATOM 740 N N . VAL A 1 95 ? -6.280 -7.611 3.877 1.00 77.56 95 VAL A N 1
ATOM 741 C CA . VAL A 1 95 ? -6.637 -8.983 3.480 1.00 77.56 95 VAL A CA 1
ATOM 742 C C . VAL A 1 95 ? -7.026 -9.848 4.684 1.00 77.56 95 VAL A C 1
ATOM 744 O O . VAL A 1 95 ? -7.858 -10.741 4.558 1.00 77.56 95 VAL A O 1
ATOM 747 N N . PHE A 1 96 ? -6.451 -9.583 5.859 1.00 75.31 96 PHE A N 1
ATOM 748 C CA . PHE A 1 96 ? -6.651 -10.398 7.066 1.00 75.31 96 PHE A CA 1
ATOM 749 C C . PHE A 1 96 ? -7.388 -9.649 8.174 1.00 75.31 96 PHE A C 1
ATOM 751 O O . PHE A 1 96 ? -7.957 -10.268 9.075 1.00 75.31 96 PHE A O 1
ATOM 758 N N . GLN A 1 97 ? -7.352 -8.319 8.117 1.00 69.88 97 GLN A N 1
ATOM 759 C CA . GLN A 1 97 ? -7.841 -7.434 9.158 1.00 69.88 97 GLN A CA 1
ATOM 760 C C . GLN A 1 97 ? -8.876 -6.483 8.573 1.00 69.88 97 GLN A C 1
ATOM 762 O O . GLN A 1 97 ? -8.668 -5.899 7.509 1.00 69.88 97 GLN A O 1
ATOM 767 N N . LYS A 1 98 ? -9.981 -6.322 9.293 1.00 70.25 98 LYS A N 1
ATOM 768 C CA . LYS A 1 98 ? -11.002 -5.306 9.045 1.00 70.25 98 LYS A CA 1
ATOM 769 C C . LYS A 1 98 ? -11.117 -4.438 10.294 1.00 70.25 98 LYS A C 1
ATOM 771 O O . LYS A 1 98 ? -11.014 -4.969 11.397 1.00 70.25 98 LYS A O 1
ATOM 776 N N . VAL A 1 99 ? -11.288 -3.132 10.123 1.00 67.12 99 VAL A N 1
ATOM 777 C CA . VAL A 1 99 ? -11.457 -2.151 11.208 1.00 67.12 99 VAL A CA 1
ATOM 778 C C . VAL A 1 99 ? -12.754 -1.394 10.995 1.00 67.12 99 VAL A C 1
ATOM 780 O O . VAL A 1 99 ? -13.087 -1.179 9.805 1.00 67.12 99 VAL A O 1
#

pLDDT: mean 71.88, std 14.2, range [36.81, 94.81]

InterPro domains:
  IPR001107 Band 7 domain [PF01145] (65-99)

Radius of gyration: 28.61 Å; chains: 1; bounding box: 54×50×66 Å

Sequence (99 aa):
MPIDNDYFKNRQQQNNGGGSNGGGGNYQPPFETPEFFKNFGKKAGMLYLVIIIIGALFLFKPFVIIESGQVGIKATTGKYDETPLNPGFHFYIPVFQKV

Organism: NCBI:txid28198

=== Feature glossary ===
The features interleaved in this record are:

— What the protein is —

Sequence gives the chain of amino acids in standard one-letter code (A=alanine, C=cysteine, …, Y=tyrosine), read N→C. It is the only feature that is directly encoded by the gene; all structural features are derived from the folded form of this sequence.

Database cross-references. InterPro integrates a dozen domain/family signature databases into unified entries with residue-range hits. GO terms attach function/process/location labels with evidence codes. CATH codes position the fold in a four-level structural taxonomy. Organism is the NCBI-taxonomy species name.

— Where its atoms are —

Atomic coordinates in PDBx/mmCIF format — the same representation the Protein Data Bank distributes. Each line of the _atom_site loop places one backbone atom in Cartesian space (units: ångströms, origin: arbitrary).

The six renders are orthographic views along the three Cartesian axes in both directions. Representation (cartoon, sticks, or surface) and color scheme (sequence-rainbow or by-chain) vary across proteins so the training set covers all the common visualization conventions.

— Local backbone conformation —

Eight-state secondary structure (DSSP): H is the canonical α-helix, G the tighter 3₁₀-helix, I the wider π-helix; E/B are β-structure, T and S are turns and bends, and '-' is everything else. DSSP derives these from the pattern of main-chain N–H···O=C hydrogen bonds, not from the sequence.

P-SEA three-state annotation labels each residue as helix, strand, or coil based purely on the geometry of the Cα trace. It serves as a fallback when the full backbone (and thus DSSP) is unavailable.

The φ/ψ torsion pair specifies the backbone conformation at each residue. φ rotates about the N–Cα bond, ψ about the Cα–C bond. Steric clashes forbid most of the (φ, ψ) plane — the allowed regions (α-helix basin, β-sheet basin, left-handed helix) are the Ramachandran-allowed regions.

— Global shape and packing —

The geometric summary reports three shape descriptors. Rg (radius of gyration) measures how spread out the Cα atoms are about their centre of mass; compact globular proteins have small Rg, elongated or unfolded ones large. Cα contacts (<8 Å, |i−j|>4) count long-range residue pairs in spatial proximity — high for tightly packed folds, near zero for rods or random coil. The bounding-box extents give the protein's footprint along x, y, z in Å.

Solvent-accessible surface area (SASA) is the area in Å² traced out by the centre of a 1.4 Å probe sphere (a water molecule) rolled over the protein's van der Waals surface (Shrake–Rupley / Lee–Richards construction). Buried residues have near-zero SASA; fully exposed residues can exceed 200 Å². The total SASA scales roughly with the number of surface residues.

The contact map is a binary N×N matrix image: pixel (i, j) is dark where Cα_i and Cα_j are within 8 Å and |i−j|>4. Because the |i−j|>4 filter removes local helical contacts, off-diagonal stripes parallel to the main diagonal indicate parallel β-sheets; stripes perpendicular to it indicate antiparallel β-sheets. The Ramachandran plot scatters every residue's (φ, ψ) pair against the sterically allowed regions. The PAE heatmap renders the predicted-aligned-error matrix.

— Structural neighborhood —

3Di is Foldseek's structural alphabet. Each residue is assigned one of twenty discrete states based on how its Cα sits relative to its spatial (not sequential) neighbors. Aligning 3Di strings finds structural homologs roughly as well as full 3D superposition, but orders of magnitude faster.

Nearest PDB neighbors are the top structural matches found by Foldseek when searching this structure against the entire Protein Data Bank. Each hit reports a TM-score (0 to 1; >0.5 almost always implies the same fold) and an E-value. These are *structural* homologs — they may share no detectable sequence similarity.

— Confidence and disorder —

For AlphaFold models, the B-factor field carries pLDDT — the model's own estimate of local accuracy on a 0–100 scale. Regions with pLDDT<50 should be treated as essentially unmodeled; they often correspond to intrinsically disordered segments.

Crystallographic B-factors measure how much each atom's electron density is smeared out, in Å². They rise in mobile loops and surface residues and fall in the buried interior. In AlphaFold models this column is repurposed to hold pLDDT instead.

Predicted aligned error is AlphaFold's pairwise confidence. Unlike pLDDT (per-residue), PAE is per-residue-pair and captures whether two parts of the structure are correctly placed relative to each other. Units are ångströms of expected positional error.